Protein 2CWR (pdb70)

Radius of gyration: 12.91 Å; Cα contacts (8 Å, |Δi|>4): 243; chains: 1; bounding box: 27×39×21 Å

Foldseek 3Di:
DWDWDKDWDWDDDFQKIKI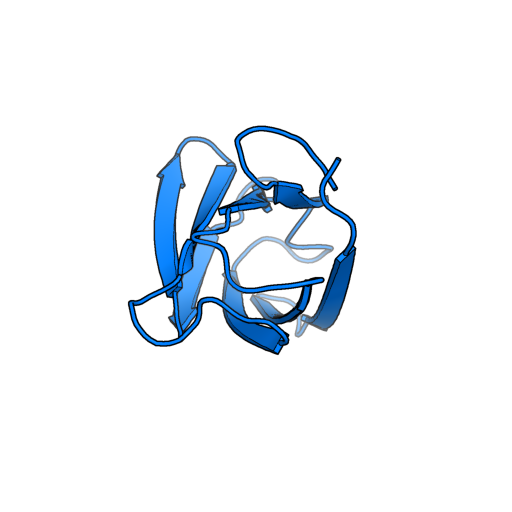KIKIQTPDFAQKKKKWQFDPFKDWDDKDQWDWDDDDRMIMTTGDVVQRDNIGIMMTMMGGGGDDGTDDIFIDGPRHTD

B-factor: mean 21.52, std 11.33, range [7.0, 64.03]

Solvent-accessible surface area: 5316 Å² total; per-residue (Å²): 175,34,71,33,55,46,91,52,142,76,86,71,118,29,77,0,0,47,11,61,2,34,0,54,15,86,23,132,52,101,0,32,0,80,0,75,9,12,107,68,8,80,15,50,50,76,94,29,6,78,73,122,74,46,150,40,114,0,48,0,44,10,34,100,172,7,78,16,73,88,0,67,5,0,0,41,0,60,22,73,171,40,125,0,17,94,97,35,25,6,23,4,120,69,114,99,76

Secondary structure (DSSP, 8-state):
---EEEEEEEEE-SSEEEEEEEEEESS----EEEEEEPTT-EEEEEESEEEEEETTEEEEEE-TT--SSEEEEEEEEE-SSS-SEEEEEEEETTEE-

Nearest PDB structures (foldseek):
  2cwr-assembly1_A  TM=1.010E+00  e=1.292E-18  Pyrococcus furiosus
  2czn-assembly1_A  TM=9.246E-01  e=4.893E-15  Pyrococcus furiosus
  5dhd-assembly1_A  TM=9.610E-01  e=1.415E-11  Thermococcus kodakarensis KOD1
  5dhe-assembly2_B  TM=9.510E-01  e=1.415E-11  Thermococcus kodakarensis KOD1
  2xbd-assembly1_A  TM=7.162E-01  e=1.550E-04  Cellulomonas fimi

InterPro domains:
  IPR001223 Glycoside hydrolase family 18, catalytic domain [PF00704] (1-174)
  IPR001223 Glycoside hydrolase family 18, catalytic domain [PS51910] (1-195)
  IPR001919 Carbohydrate-binding type-2 domain [PF00553] (271-356)
  IPR001919 Carbohydrate-binding type-2 domain [PS51173] (254-361)
  IPR001919 Carbohydrate-binding type-2 domain [SM00637] (265-351)
  IPR008965 CBM2/CBM3, carbohydrate-binding domain superfamily [SSF49384] (264-342)
  IPR011583 Chitinase II/V-like, catalytic domain [SM00636] (1-174)
  IPR012291 CBM2, carbohydrate-binding domain superfamily [G3DSA:2.60.40.290] (261-361)
  IPR017853 Glycoside hydrolase superfamily [SSF51445] (2-218)
  IPR017853 Glycoside hydrolase superfamily [SSF51445] (413-677)
  IPR029070 Chitinase insertion domain superfamily [G3DSA:3.10.50.10] (72-145)
  IPR029070 Chitinase insertion domain superfamily [SSF54556] (71-145)
  IPR052750 Glycosyl Hydrolase 18 Chitinase [PTHR42976] (255-699)

Organism: Pyrococcus furiosus (strain ATCC 43587 / DSM 3638 / JCM 8422 / Vc1) (NCBI:txid186497)

CATH classification: 2.60.40.290

Structure (mmCIF, N/CA/C/O backbone):
data_2CWR
#
_entry.id   2CWR
#
_cell.length_a   48.827
_cell.length_b   48.827
_cell.length_c   84.993
_cell.angle_alpha   90.00
_cell.angle_beta   90.00
_cell.angle_gamma   90.00
#
_symmetry.space_group_name_H-M   'P 43 21 2'
#
loop_
_entity.id
_entity.type
_entity.pdbx_description
1 polymer chitinase
2 water water
#
loop_
_atom_site.group_PDB
_atom_site.id
_atom_site.type_symbol
_atom_site.label_atom_id
_atom_site.label_alt_id
_atom_site.label_comp_id
_atom_site.label_asym_id
_atom_site.label_entity_id
_atom_site.label_seq_id
_atom_site.pdbx_PDB_ins_code
_atom_site.Cartn_x
_atom_site.Cartn_y
_atom_site.Cartn_z
_atom_site.occupancy
_atom_site.B_iso_or_equiv
_atom_site.auth_seq_id
_atom_site.auth_comp_id
_atom_site.auth_asym_id
_atom_site.auth_atom_id
_atom_site.pdbx_PDB_model_num
ATOM 1 N N . PRO A 1 7 ? 3.519 43.925 5.472 1.00 50.60 262 PRO A N 1
ATOM 2 C CA . PRO A 1 7 ? 3.011 42.553 5.699 1.00 46.03 262 PRO A CA 1
ATOM 3 C C . PRO A 1 7 ? 4.139 41.526 5.698 1.00 42.58 262 PRO A C 1
ATOM 4 O O . PRO A 1 7 ? 5.210 41.765 5.140 1.00 43.61 262 PRO A O 1
ATOM 8 N N . VAL A 1 8 ? 3.890 40.382 6.327 1.00 36.66 263 VAL A N 1
ATOM 9 C CA . VAL A 1 8 ? 4.882 39.318 6.401 1.00 30.72 263 VAL A CA 1
ATOM 10 C C . VAL A 1 8 ? 4.876 38.474 5.129 1.00 29.92 263 VAL A C 1
ATOM 11 O O . VAL A 1 8 ? 3.818 38.072 4.643 1.00 29.51 263 VAL A O 1
ATOM 15 N N . SER A 1 9 ? 6.064 38.210 4.594 1.00 24.49 264 SER A N 1
ATOM 16 C CA . SER A 1 9 ? 6.193 37.406 3.387 1.00 22.50 264 SER A CA 1
ATOM 17 C C . SER A 1 9 ? 6.781 36.045 3.726 1.00 22.56 264 SER A C 1
ATOM 18 O O . SER A 1 9 ? 7.591 35.915 4.644 1.00 25.49 264 SER A O 1
ATOM 21 N N . GLY A 1 10 ? 6.369 35.030 2.978 1.00 20.77 265 GLY A N 1
ATOM 22 C CA . GLY A 1 10 ? 6.873 33.694 3.223 1.00 18.49 265 GLY A CA 1
ATOM 23 C C . GLY A 1 10 ? 6.098 32.671 2.426 1.00 17.05 265 GLY A C 1
ATOM 24 O O . GLY A 1 10 ? 5.207 33.019 1.648 1.00 18.46 265 GLY A O 1
ATOM 25 N N . SER A 1 11 ? 6.444 31.404 2.609 1.00 14.02 266 SER A N 1
ATOM 26 C CA . SER A 1 11 ? 5.754 30.337 1.900 1.00 13.50 266 SER A CA 1
ATOM 27 C C . SER A 1 11 ? 5.768 29.055 2.712 1.00 12.49 266 SER A C 1
ATOM 28 O O . SER A 1 11 ? 6.557 28.896 3.644 1.00 14.60 266 SER A O 1
ATOM 31 N N . LEU A 1 12 ? 4.877 28.143 2.353 1.00 10.74 267 LEU A N 1
ATOM 32 C CA . LEU A 1 12 ? 4.801 26.861 3.024 1.00 9.10 267 LEU A CA 1
ATOM 33 C C . LEU A 1 12 ? 4.945 25.768 1.990 1.00 10.30 267 LEU A C 1
ATOM 34 O O . LEU A 1 12 ? 4.398 25.867 0.898 1.00 10.65 267 LEU A O 1
ATOM 39 N N . GLU A 1 13 ? 5.713 24.739 2.321 1.00 8.65 268 GLU A N 1
ATOM 40 C CA . GLU A 1 13 ? 5.836 23.605 1.426 1.00 9.03 268 GLU A CA 1
ATOM 41 C C . GLU A 1 13 ? 5.665 22.360 2.274 1.00 10.38 268 GLU A C 1
ATOM 42 O O . GLU A 1 13 ? 6.025 22.338 3.451 1.00 10.15 268 GLU A O 1
ATOM 48 N N . VAL A 1 14 ? 5.076 21.334 1.686 1.00 9.43 269 VAL A N 1
ATOM 49 C CA . VAL A 1 14 ? 4.870 20.102 2.415 1.00 10.15 269 VAL A CA 1
ATOM 50 C C . VAL A 1 14 ? 5.053 18.909 1.499 1.00 11.92 269 VAL A C 1
ATOM 51 O O . VAL A 1 14 ? 4.589 18.904 0.355 1.00 12.02 269 VAL A O 1
ATOM 55 N N . LYS A 1 15 ? 5.769 17.913 2.008 1.00 10.43 270 LYS A N 1
ATOM 56 C CA . LYS A 1 15 ? 6.028 16.677 1.281 1.00 13.22 270 LYS A CA 1
ATOM 57 C C . LYS A 1 15 ? 5.073 15.650 1.881 1.00 12.83 270 LYS A C 1
ATOM 58 O O . LYS A 1 15 ? 5.040 15.469 3.100 1.00 15.56 270 LYS A O 1
ATOM 64 N N . VAL A 1 16 ? 4.306 14.978 1.030 1.00 11.63 271 VAL A N 1
ATOM 65 C CA . VAL A 1 16 ? 3.335 13.996 1.498 1.00 9.97 271 VAL A CA 1
ATOM 66 C C . VAL A 1 16 ? 3.642 12.573 1.042 1.00 17.11 271 VAL A C 1
ATOM 67 O O . VAL A 1 16 ? 3.995 12.337 -0.113 1.00 17.18 271 VAL A O 1
ATOM 71 N N . ASN A 1 17 ? 3.503 11.631 1.967 1.00 14.14 272 ASN A N 1
ATOM 72 C CA . ASN A 1 17 ? 3.730 10.221 1.686 1.00 18.48 272 ASN A CA 1
ATOM 73 C C . ASN A 1 17 ? 2.543 9.459 2.261 1.00 17.12 272 ASN A C 1
ATOM 74 O O . ASN A 1 17 ? 2.466 9.226 3.468 1.00 17.96 272 ASN A O 1
ATOM 79 N N . ASP A 1 18 ? 1.609 9.089 1.390 1.00 19.18 273 ASP A N 1
ATOM 80 C CA . ASP A 1 18 ? 0.410 8.371 1.811 1.00 19.91 273 ASP A CA 1
ATOM 81 C C . ASP A 1 18 ? 0.566 6.878 1.547 1.00 25.25 273 ASP A C 1
ATOM 82 O O . ASP A 1 18 ? 0.998 6.472 0.469 1.00 23.20 273 ASP A O 1
ATOM 87 N N . TRP A 1 19 ? 0.213 6.064 2.538 1.00 26.67 274 TRP A N 1
ATOM 88 C CA . TRP A 1 19 ? 0.335 4.616 2.411 1.00 31.11 274 TRP A CA 1
ATOM 89 C C . TRP A 1 19 ? -0.984 3.882 2.622 1.00 31.21 274 TRP A C 1
ATOM 90 O O . TRP A 1 19 ? -0.996 2.725 3.043 1.00 36.88 274 TRP A O 1
ATOM 101 N N . GLY A 1 20 ? -2.092 4.558 2.330 1.00 28.35 275 GLY A N 1
ATOM 102 C CA . GLY A 1 20 ? -3.399 3.939 2.480 1.00 26.35 275 GLY A CA 1
ATOM 103 C C . GLY A 1 20 ? -4.134 4.294 3.758 1.00 24.01 275 GLY A C 1
ATOM 104 O O . GLY A 1 20 ? -5.049 5.118 3.748 1.00 24.25 275 GLY A O 1
ATOM 105 N N . SER A 1 21 ? -3.735 3.666 4.859 1.00 20.49 276 SER A N 1
ATOM 106 C CA . SER A 1 21 ? -4.361 3.900 6.156 1.00 24.41 276 SER A CA 1
ATOM 107 C C . SER A 1 21 ? -3.806 5.143 6.841 1.00 22.49 276 SER A C 1
ATOM 108 O O . SER A 1 21 ? -4.365 5.622 7.830 1.00 19.76 276 SER A O 1
ATOM 111 N N . GLY A 1 22 ? -2.701 5.659 6.315 1.00 23.00 277 GLY A N 1
ATOM 112 C CA . GLY A 1 22 ? -2.098 6.838 6.907 1.00 20.82 277 GLY A CA 1
ATOM 113 C C . GLY A 1 22 ? -1.218 7.580 5.927 1.00 22.01 277 GLY A C 1
ATOM 114 O O . GLY A 1 22 ? -1.024 7.133 4.796 1.00 23.05 277 GLY A O 1
ATOM 115 N N . ALA A 1 23 ? -0.681 8.715 6.364 1.00 15.94 278 ALA A N 1
ATOM 116 C CA . ALA A 1 23 ? 0.186 9.518 5.512 1.00 12.39 278 ALA A CA 1
ATOM 117 C C . ALA A 1 23 ? 1.058 10.437 6.356 1.00 12.86 278 ALA A C 1
ATOM 118 O O . ALA A 1 23 ? 0.627 10.927 7.402 1.00 14.15 278 ALA A O 1
ATOM 120 N N . GLU A 1 24 ? 2.287 10.658 5.902 1.00 12.95 279 GLU A N 1
ATOM 121 C CA . GLU A 1 24 ? 3.210 11.534 6.610 1.00 14.26 279 GLU A CA 1
ATOM 122 C C . GLU A 1 24 ? 3.327 12.868 5.888 1.00 13.38 279 GLU A C 1
ATOM 123 O O . GLU A 1 24 ? 3.447 12.917 4.660 1.00 12.61 279 GLU A O 1
ATOM 129 N N . TYR A 1 25 ? 3.290 13.943 6.667 1.00 12.59 280 TYR A N 1
ATOM 130 C CA . TYR A 1 25 ? 3.405 15.291 6.144 1.00 9.47 280 TYR A CA 1
ATOM 131 C C . TYR A 1 25 ? 4.643 15.959 6.732 1.00 11.40 280 TYR A C 1
ATOM 132 O O . TYR A 1 25 ? 4.723 16.187 7.939 1.00 9.84 280 TYR A O 1
ATOM 141 N N . ASP A 1 26 ? 5.613 16.253 5.872 1.00 9.89 281 ASP A N 1
ATOM 142 C CA . ASP A 1 26 ? 6.853 16.909 6.288 1.00 10.01 281 ASP A CA 1
ATOM 143 C C . ASP A 1 26 ? 6.740 18.345 5.805 1.00 10.23 281 ASP A C 1
ATOM 144 O O . ASP A 1 26 ? 6.833 18.614 4.607 1.00 9.77 281 ASP A O 1
ATOM 149 N N . VAL A 1 27 ? 6.536 19.259 6.746 1.00 9.90 282 VAL A N 1
ATOM 150 C CA . VAL A 1 27 ? 6.353 20.667 6.427 1.00 9.72 282 VAL A CA 1
ATOM 151 C C . VAL A 1 27 ? 7.601 21.520 6.600 1.00 10.55 282 VAL A C 1
ATOM 152 O O . VAL A 1 27 ? 8.374 21.325 7.538 1.00 11.21 282 VAL A O 1
ATOM 156 N N . THR A 1 28 ? 7.790 22.459 5.677 1.00 9.30 283 THR A N 1
ATOM 157 C CA . THR A 1 28 ? 8.906 23.393 5.746 1.00 10.57 283 THR A CA 1
ATOM 158 C C . THR A 1 28 ? 8.335 24.781 5.535 1.00 9.72 283 THR A C 1
ATOM 159 O O . THR A 1 28 ? 7.606 25.020 4.572 1.00 11.27 283 THR A O 1
ATOM 163 N N . LEU A 1 29 ? 8.655 25.690 6.449 1.00 11.38 284 LEU A N 1
ATOM 164 C CA . LEU A 1 29 ? 8.176 27.059 6.362 1.00 10.90 284 LEU A CA 1
ATOM 165 C C . LEU A 1 29 ? 9.337 27.964 5.976 1.00 13.19 284 LEU A C 1
ATOM 166 O O . LEU A 1 29 ? 10.359 28.002 6.661 1.00 13.23 284 LEU A O 1
ATOM 171 N N . ASN A 1 30 ? 9.179 28.679 4.870 1.00 13.00 285 ASN A N 1
ATOM 172 C CA . ASN A 1 30 ? 10.209 29.594 4.401 1.00 13.92 285 ASN A CA 1
ATOM 173 C C . ASN A 1 30 ? 9.735 30.991 4.771 1.00 14.99 285 ASN A C 1
ATOM 174 O O . ASN A 1 30 ? 8.942 31.603 4.058 1.00 19.20 285 ASN A O 1
ATOM 179 N N . LEU A 1 31 ? 10.227 31.481 5.904 1.00 15.86 286 LEU A N 1
ATOM 180 C CA . LEU A 1 31 ? 9.833 32.782 6.423 1.00 18.38 286 LEU A CA 1
ATOM 181 C C . LEU A 1 31 ? 10.886 33.867 6.226 1.00 19.66 286 LEU A C 1
ATOM 182 O O . LEU A 1 31 ? 12.068 33.577 6.040 1.00 20.39 286 LEU A O 1
ATOM 187 N N . ASP A 1 32 ? 10.443 35.119 6.283 1.00 22.32 287 ASP A N 1
ATOM 188 C CA . ASP A 1 32 ? 11.338 36.258 6.118 1.00 24.82 287 ASP A CA 1
ATOM 189 C C . ASP A 1 32 ? 11.891 36.706 7.468 1.00 26.68 287 ASP A C 1
ATOM 190 O O . ASP A 1 32 ? 12.364 37.831 7.616 1.00 26.47 287 ASP A O 1
ATOM 195 N N . GLY A 1 33 ? 11.826 35.810 8.450 1.00 24.13 288 GLY A N 1
ATOM 196 C CA . GLY A 1 33 ? 12.320 36.111 9.783 1.00 22.77 288 GLY A CA 1
ATOM 197 C C . GLY A 1 33 ? 11.877 35.046 10.768 1.00 26.01 288 GLY A C 1
ATOM 198 O O . GLY A 1 33 ? 11.435 33.969 10.364 1.00 21.66 288 GLY A O 1
ATOM 199 N N . GLN A 1 34 ? 11.993 35.335 12.059 1.00 22.12 289 GLN A N 1
ATOM 200 C CA . GLN A 1 34 ? 11.587 34.379 13.079 1.00 22.69 289 GLN A CA 1
ATOM 201 C C . GLN A 1 34 ? 10.243 34.781 13.670 1.00 22.36 289 GLN A C 1
ATOM 202 O O . GLN A 1 34 ? 10.051 35.924 14.089 1.00 24.38 289 GLN A O 1
ATOM 208 N N . TYR A 1 35 ? 9.305 33.839 13.688 1.00 18.69 290 TYR A N 1
ATOM 209 C CA . TYR A 1 35 ? 7.975 34.106 14.216 1.00 17.76 290 TYR A CA 1
ATOM 210 C C . TYR A 1 35 ? 7.439 32.928 15.009 1.00 20.42 290 TYR A C 1
ATOM 211 O O . TYR A 1 35 ? 7.877 31.791 14.830 1.00 17.87 290 TYR A O 1
ATOM 220 N N . ASP A 1 36 ? 6.488 33.213 15.888 1.00 19.52 291 ASP A N 1
ATOM 221 C CA . ASP A 1 36 ? 5.838 32.168 16.666 1.00 22.83 291 ASP A CA 1
ATOM 222 C C . ASP A 1 36 ? 4.648 31.875 15.754 1.00 18.65 291 ASP A C 1
ATOM 223 O O . ASP A 1 36 ? 3.512 32.247 16.037 1.00 21.05 291 ASP A O 1
ATOM 228 N N . TRP A 1 37 ? 4.950 31.225 14.634 1.00 16.86 292 TRP A N 1
ATOM 229 C CA . TRP A 1 37 ? 3.975 30.899 13.601 1.00 15.63 292 TRP A CA 1
ATOM 230 C C . TRP A 1 37 ? 2.837 29.957 13.971 1.00 12.98 292 TRP A C 1
ATOM 231 O O . TRP A 1 37 ? 2.816 29.364 15.044 1.00 12.86 292 TRP A O 1
ATOM 242 N N . THR A 1 38 ? 1.891 29.834 13.046 1.00 13.31 293 THR A N 1
ATOM 243 C CA . THR A 1 38 ? 0.732 28.969 13.211 1.00 13.77 293 THR A CA 1
ATOM 244 C C . THR A 1 38 ? 0.431 28.297 11.879 1.00 13.98 293 THR A C 1
ATOM 245 O O . THR A 1 38 ? 0.419 28.956 10.843 1.00 14.38 293 THR A O 1
ATOM 249 N N . VAL A 1 39 ? 0.212 26.987 11.902 1.00 11.91 294 VAL A N 1
ATOM 250 C CA . VAL A 1 39 ? -0.140 26.261 10.686 1.00 8.94 294 VAL A CA 1
ATOM 251 C C . VAL A 1 39 ? -1.440 25.534 10.994 1.00 13.33 294 VAL A C 1
ATOM 252 O O . VAL A 1 39 ? -1.495 24.702 11.902 1.00 11.36 294 VAL A O 1
ATOM 256 N N . LYS A 1 40 ? -2.494 25.883 10.264 1.00 9.99 295 LYS A N 1
ATOM 257 C CA . LYS A 1 40 ? -3.798 25.270 10.478 1.00 10.29 295 LYS A CA 1
ATOM 258 C C . LYS A 1 40 ? -4.017 24.153 9.478 1.00 10.61 295 LYS A C 1
ATOM 259 O O . LYS A 1 40 ? -3.808 24.324 8.279 1.00 12.78 295 LYS A O 1
ATOM 265 N N . VAL A 1 41 ? -4.448 23.006 9.981 1.00 8.79 296 VAL A N 1
ATOM 266 C CA . VAL A 1 41 ? -4.676 21.846 9.140 1.00 11.33 296 VAL A CA 1
ATOM 267 C C . VAL A 1 41 ? -6.118 21.371 9.226 1.00 16.55 296 VAL A C 1
ATOM 268 O O . VAL A 1 41 ? -6.612 21.075 10.310 1.00 16.75 296 VAL A O 1
ATOM 272 N N . LYS A 1 42 ? -6.794 21.314 8.082 1.00 13.27 297 LYS A N 1
ATOM 273 C CA . LYS A 1 42 ? -8.170 20.835 8.054 1.00 15.93 297 LYS A CA 1
ATOM 274 C C . LYS A 1 42 ? -8.088 19.374 7.650 1.00 14.30 297 LYS A C 1
ATOM 275 O O . LYS A 1 42 ? -7.648 19.049 6.546 1.00 13.23 297 LYS A O 1
ATOM 281 N N . LEU A 1 43 ? -8.497 18.497 8.560 1.00 14.21 298 LEU A N 1
ATOM 282 C CA . LEU A 1 43 ? -8.449 17.061 8.331 1.00 14.84 298 LEU A CA 1
ATOM 283 C C . LEU A 1 43 ? -9.617 16.561 7.491 1.00 15.02 298 LEU A C 1
ATOM 284 O O . LEU A 1 43 ? -10.701 17.144 7.504 1.00 16.08 298 LEU A O 1
ATOM 289 N N . ALA A 1 44 ? -9.385 15.481 6.756 1.00 14.86 299 ALA A N 1
ATOM 290 C CA . ALA A 1 44 ? -10.437 14.888 5.943 1.00 17.79 299 ALA A CA 1
ATOM 291 C C . ALA A 1 44 ? -11.376 14.171 6.907 1.00 16.74 299 ALA A C 1
ATOM 292 O O . ALA A 1 44 ? -11.017 13.914 8.058 1.00 14.85 299 ALA A O 1
ATOM 294 N N . PRO A 1 45 ? -12.592 13.836 6.453 1.00 14.10 300 PRO A N 1
ATOM 295 C CA . PRO A 1 45 ? -13.552 13.144 7.317 1.00 15.80 300 PRO A CA 1
ATOM 296 C C . PRO A 1 45 ? -12.963 11.878 7.935 1.00 16.06 300 PRO A C 1
ATOM 297 O O . PRO A 1 45 ? -12.332 11.076 7.243 1.00 16.86 300 PRO A O 1
ATOM 301 N N . GLY A 1 46 ? -13.157 11.714 9.241 1.00 15.40 301 GLY A N 1
ATOM 302 C CA . GLY A 1 46 ? -12.660 10.535 9.930 1.00 16.57 301 GLY A CA 1
ATOM 303 C C . GLY A 1 46 ? -11.159 10.432 10.137 1.00 17.17 301 GLY A C 1
ATOM 304 O O . GLY A 1 46 ? -10.669 9.413 10.628 1.00 16.57 301 GLY A O 1
ATOM 305 N N . ALA A 1 47 ? -10.423 11.476 9.773 1.00 14.99 302 ALA A N 1
ATOM 306 C CA . ALA A 1 47 ? -8.970 11.465 9.928 1.00 16.28 302 ALA A CA 1
ATOM 307 C C . ALA A 1 47 ? -8.534 12.087 11.253 1.00 14.51 302 ALA A C 1
ATOM 308 O O . ALA A 1 47 ? -9.164 13.019 11.750 1.00 17.51 302 ALA A O 1
ATOM 310 N N . THR A 1 48 ? -7.452 11.559 11.816 1.00 15.35 303 THR A N 1
ATOM 311 C CA . THR A 1 48 ? -6.908 12.060 13.077 1.00 17.05 303 THR A CA 1
ATOM 312 C C . THR A 1 48 ? -5.382 12.024 13.034 1.00 15.15 303 THR A C 1
ATOM 313 O O . THR A 1 48 ? -4.793 11.231 12.297 1.00 15.81 303 THR A O 1
ATOM 317 N N . VAL A 1 49 ? -4.744 12.876 13.835 1.00 16.07 304 VAL A N 1
ATOM 318 C CA . VAL A 1 49 ? -3.284 12.930 13.881 1.00 13.47 304 VAL A CA 1
ATOM 319 C C . VAL A 1 49 ? -2.725 11.868 14.828 1.00 16.12 304 VAL A C 1
ATOM 320 O O . VAL A 1 49 ? -3.060 11.839 16.013 1.00 18.12 304 VAL A O 1
ATOM 324 N N . GLY A 1 50 ? -1.875 10.996 14.290 1.00 13.41 305 GLY A N 1
ATOM 325 C CA . GLY A 1 50 ? -1.281 9.929 15.076 1.00 17.17 305 GLY A CA 1
ATOM 326 C C . GLY A 1 50 ? -0.057 10.334 15.879 1.00 17.95 305 GLY A C 1
ATOM 327 O O . GLY A 1 50 ? 0.149 9.847 16.987 1.00 19.37 305 GLY A O 1
ATOM 328 N N . SER A 1 51 ? 0.769 11.207 15.311 1.00 12.89 306 SER A N 1
ATOM 329 C CA . SER A 1 51 ? 1.965 11.684 15.992 1.00 12.31 306 SER A CA 1
ATOM 330 C C . SER A 1 51 ? 2.459 12.928 15.274 1.00 10.09 306 SER A C 1
ATOM 331 O O . SER A 1 51 ? 2.005 13.240 14.169 1.00 11.33 306 SER A O 1
ATOM 334 N N . PHE A 1 52 ? 3.381 13.643 15.908 1.00 9.50 307 PHE A N 1
ATOM 335 C CA . PHE A 1 52 ? 3.936 14.855 15.320 1.00 10.67 307 PHE A CA 1
ATOM 336 C C . PHE A 1 52 ? 5.274 15.167 15.981 1.00 10.79 307 PHE A C 1
ATOM 337 O O . PHE A 1 52 ? 5.619 14.584 17.015 1.00 13.20 307 PHE A O 1
ATOM 345 N N . TRP A 1 53 ? 6.029 16.079 15.380 1.00 10.54 308 TRP A N 1
ATOM 346 C CA . TRP A 1 53 ? 7.331 16.452 15.920 1.00 11.56 308 TRP A CA 1
ATOM 347 C C . TRP A 1 53 ? 7.727 17.876 15.558 1.00 10.66 308 TRP A C 1
ATOM 348 O O . TRP A 1 53 ? 7.265 18.428 14.552 1.00 10.22 308 TRP A O 1
ATOM 359 N N . SER A 1 54 ? 8.582 18.457 16.397 1.00 11.51 309 SER A N 1
ATOM 360 C CA . SER A 1 54 ? 9.094 19.816 16.220 1.00 10.12 309 SER A CA 1
ATOM 361 C C . SER A 1 54 ? 8.017 20.878 16.341 1.00 9.65 309 SER A C 1
ATOM 362 O O . SER A 1 54 ? 8.196 22.011 15.893 1.00 11.52 309 SER A O 1
ATOM 365 N N . ALA A 1 55 ? 6.905 20.515 16.967 1.00 9.70 310 ALA A N 1
ATOM 366 C CA . ALA A 1 55 ? 5.804 21.448 17.136 1.00 9.62 310 ALA A CA 1
ATOM 367 C C . ALA A 1 55 ? 4.868 21.010 18.254 1.00 8.18 310 ALA A C 1
ATOM 368 O O . ALA A 1 55 ? 4.942 19.880 18.740 1.00 12.27 310 ALA A O 1
ATOM 370 N N . ASN A 1 56 ? 4.005 21.931 18.669 1.00 10.41 311 ASN A N 1
ATOM 371 C CA . ASN A 1 56 ? 2.995 21.669 19.687 1.00 7.58 311 ASN A CA 1
ATOM 372 C C . ASN A 1 56 ? 1.702 21.564 18.888 1.00 11.59 311 ASN A C 1
ATOM 373 O O . ASN A 1 56 ? 1.586 22.174 17.823 1.00 10.93 311 ASN A O 1
ATOM 378 N N . LYS A 1 57 ? 0.733 20.807 19.397 1.00 8.85 312 LYS A N 1
ATOM 379 C CA . LYS A 1 57 ? -0.510 20.593 18.667 1.00 10.78 312 LYS A CA 1
ATOM 380 C C . LYS A 1 57 ? -1.766 20.921 19.457 1.00 8.39 312 LYS A C 1
ATOM 381 O O . LYS A 1 57 ? -1.847 20.649 20.649 1.00 11.37 312 LYS A O 1
ATOM 387 N N . GLN A 1 58 ? -2.737 21.512 18.772 1.00 9.88 313 GLN A N 1
ATOM 388 C CA . GLN A 1 58 ? -4.033 21.819 19.361 1.00 7.99 313 GLN A CA 1
ATOM 389 C C . GLN A 1 58 ? -5.011 21.222 18.365 1.00 11.05 313 GLN A C 1
ATOM 390 O O . GLN A 1 58 ? -4.959 21.531 17.176 1.00 12.13 313 GLN A O 1
ATOM 396 N N . GLU A 1 59 ? -5.900 20.364 18.847 1.00 13.02 314 GLU A N 1
ATOM 397 C CA . GLU A 1 59 ? -6.845 19.694 17.969 1.00 17.09 314 GLU A CA 1
ATOM 398 C C . GLU A 1 59 ? -8.290 19.884 18.414 1.00 25.64 314 GLU A C 1
ATOM 399 O O . GLU A 1 59 ? -8.593 19.900 19.610 1.00 18.01 314 GLU A O 1
ATOM 405 N N . GLY A 1 60 ? -9.172 20.043 17.433 1.00 31.18 315 GLY A N 1
ATOM 406 C CA . GLY A 1 60 ? -10.587 20.222 17.701 1.00 39.24 315 GLY A CA 1
ATOM 407 C C . GLY A 1 60 ? -11.389 19.475 16.650 1.00 43.38 315 GLY A C 1
ATOM 408 O O . GLY A 1 60 ? -10.865 18.572 15.995 1.00 46.13 315 GLY A O 1
ATOM 409 N N . ASN A 1 61 ? -12.652 19.849 16.478 1.00 46.48 316 ASN A N 1
ATOM 410 C CA . ASN A 1 61 ? -13.512 19.193 15.495 1.00 46.43 316 ASN A CA 1
ATOM 411 C C . ASN A 1 61 ? -12.988 19.327 14.065 1.00 42.48 316 ASN A C 1
ATOM 412 O O . ASN A 1 61 ? -13.183 20.354 13.416 1.00 43.42 316 ASN A O 1
ATOM 417 N N . GLY A 1 62 ? -12.318 18.283 13.584 1.00 37.82 317 GLY A N 1
ATOM 418 C CA . GLY A 1 62 ? -11.791 18.287 12.229 1.00 32.56 317 GLY A CA 1
ATOM 419 C C . GLY A 1 62 ? -10.702 19.300 11.915 1.00 33.02 317 GLY A C 1
ATOM 420 O O . GLY A 1 62 ? -10.316 19.455 10.757 1.00 27.95 317 GLY A O 1
ATOM 421 N N . TYR A 1 63 ? -10.200 19.990 12.932 1.00 28.22 318 TYR A N 1
ATOM 422 C CA . TYR A 1 63 ? -9.149 20.980 12.724 1.00 27.21 318 TYR A CA 1
ATOM 423 C C . TYR A 1 63 ? -7.963 20.733 13.642 1.00 25.70 318 TYR A C 1
ATOM 424 O O . TYR A 1 63 ? -8.124 20.259 14.765 1.00 28.14 318 TYR A O 1
ATOM 433 N N . VAL A 1 64 ? -6.771 21.050 13.152 1.00 11.78 319 VAL A N 1
ATOM 434 C CA . VAL A 1 64 ? -5.558 20.884 13.938 1.00 11.59 319 VAL A CA 1
ATOM 435 C C . VAL A 1 64 ? -4.720 22.138 13.750 1.00 13.55 319 VAL A C 1
ATOM 436 O O . VAL A 1 64 ? -4.609 22.658 12.640 1.00 14.48 319 VAL A O 1
ATOM 440 N N . ILE A 1 65 ? -4.140 22.628 14.838 1.00 10.23 320 ILE A N 1
ATOM 441 C CA . ILE A 1 65 ? -3.311 23.822 14.780 1.00 8.35 320 ILE A CA 1
ATOM 442 C C . ILE A 1 65 ? -1.932 23.477 15.308 1.00 11.38 320 ILE A C 1
ATOM 443 O O . ILE A 1 65 ? -1.791 23.016 16.439 1.00 11.62 320 ILE A O 1
ATOM 448 N N . PHE A 1 66 ? -0.916 23.691 14.480 1.00 9.70 321 PHE A N 1
ATOM 449 C CA . PHE A 1 66 ? 0.453 23.420 14.884 1.00 9.00 321 PHE A CA 1
ATOM 450 C C . PHE A 1 66 ? 1.179 24.734 15.136 1.00 10.34 321 PHE A C 1
ATOM 451 O O . PHE A 1 66 ? 1.035 25.691 14.376 1.00 12.53 321 PHE A O 1
ATOM 459 N N . THR A 1 67 ? 1.938 24.770 16.224 1.00 8.54 322 THR A N 1
ATOM 460 C CA . THR A 1 67 ? 2.720 25.939 16.601 1.00 9.80 322 THR A CA 1
ATOM 461 C C . THR A 1 67 ? 4.128 25.448 16.919 1.00 10.89 322 THR A C 1
ATOM 462 O O . THR A 1 67 ? 4.325 24.284 17.264 1.00 11.65 322 THR A O 1
ATOM 466 N N . PRO A 1 68 ? 5.128 26.331 16.819 1.00 12.11 323 PRO A N 1
ATOM 467 C CA . PRO A 1 68 ? 6.501 25.908 17.094 1.00 12.11 323 PRO A CA 1
ATOM 468 C C . PRO A 1 68 ? 6.941 25.694 18.526 1.00 12.33 323 PRO A C 1
ATOM 469 O O . PRO A 1 68 ? 6.443 26.332 19.452 1.00 14.14 323 PRO A O 1
ATOM 473 N N . VAL A 1 69 ? 7.879 24.769 18.691 1.00 14.53 324 VAL A N 1
ATOM 474 C CA . VAL A 1 69 ? 8.483 24.543 19.986 1.00 13.33 324 VAL A CA 1
ATOM 475 C C . VAL A 1 69 ? 9.528 25.670 19.989 1.00 13.52 324 VAL A C 1
ATOM 476 O O . VAL A 1 69 ? 9.856 26.209 18.931 1.00 16.95 324 VAL A O 1
ATOM 480 N N . SER A 1 70 ? 10.041 26.028 21.161 1.00 18.31 325 SER A N 1
ATOM 481 C CA . SER A 1 70 ? 10.987 27.141 21.299 1.00 20.20 325 SER A CA 1
ATOM 482 C C . SER A 1 70 ? 12.076 27.368 20.245 1.00 17.47 325 SER A C 1
ATOM 483 O O . SER A 1 70 ? 12.301 28.505 19.834 1.00 21.30 325 SER A O 1
ATOM 486 N N . TRP A 1 71 ? 12.744 26.308 19.806 1.00 17.40 326 TRP A N 1
ATOM 487 C CA . TRP A 1 71 ? 13.837 26.437 18.838 1.00 21.21 326 TRP A CA 1
ATOM 488 C C . TRP A 1 71 ? 13.455 26.417 17.358 1.00 19.89 326 TRP A C 1
ATOM 489 O O . TRP A 1 71 ? 14.314 26.585 16.490 1.00 21.62 326 TRP A O 1
ATOM 500 N N . ASN A 1 72 ? 12.175 26.230 17.068 1.00 17.87 327 ASN A N 1
ATOM 501 C CA . ASN A 1 72 ? 11.717 26.111 15.688 1.00 15.04 327 ASN A CA 1
ATOM 502 C C . ASN A 1 72 ? 10.935 27.316 15.159 1.00 15.89 327 ASN A C 1
ATOM 503 O O . ASN A 1 72 ? 9.889 27.145 14.534 1.00 16.48 327 ASN A O 1
ATOM 508 N N . LYS A 1 73 ? 11.441 28.529 15.373 1.00 17.75 328 LYS A N 1
ATOM 509 C CA . LYS A 1 73 ? 10.717 29.714 14.919 1.00 18.01 328 LYS A CA 1
ATOM 510 C C . LYS A 1 73 ? 11.142 30.304 13.572 1.00 15.77 328 LYS A C 1
ATOM 511 O O . LYS A 1 73 ? 10.626 31.344 13.161 1.00 19.56 328 LYS A O 1
ATOM 517 N N . GLY A 1 74 ? 12.063 29.640 12.882 1.00 16.44 329 GLY A N 1
ATOM 518 C CA . GLY A 1 74 ? 12.493 30.132 11.583 1.00 17.59 329 GLY A CA 1
ATOM 519 C C . GLY A 1 74 ? 13.914 30.659 11.571 1.00 23.04 329 GLY A C 1
ATOM 520 O O . GLY A 1 74 ? 14.644 30.47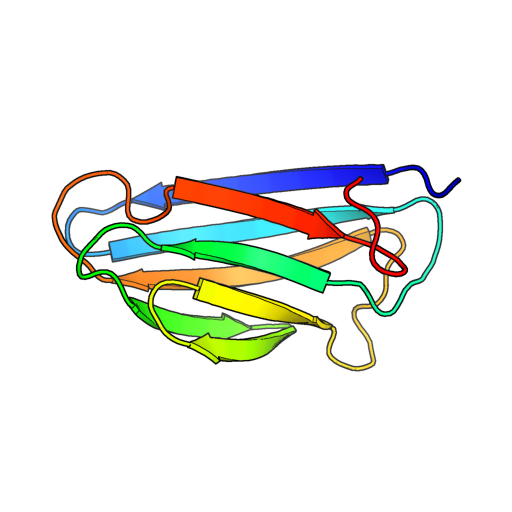3 12.543 1.00 20.93 329 GLY A O 1
ATOM 521 N N . PRO A 1 75 ? 14.336 31.337 10.490 1.00 22.55 330 PRO A N 1
ATOM 522 C CA . PRO A 1 75 ? 13.559 31.638 9.280 1.00 21.50 330 PRO A CA 1
ATOM 523 C C . PRO A 1 75 ? 13.106 30.419 8.473 1.00 18.16 330 PRO A C 1
ATOM 524 O O . PRO A 1 75 ? 12.137 30.498 7.719 1.00 22.35 330 PRO A O 1
ATOM 528 N N . THR A 1 76 ? 13.812 29.302 8.617 1.00 18.69 331 THR A N 1
ATOM 529 C CA . THR A 1 76 ? 13.440 28.077 7.912 1.00 19.40 331 THR A CA 1
ATOM 530 C C . THR A 1 76 ? 13.034 27.034 8.944 1.00 21.52 331 THR A C 1
ATOM 531 O O . THR A 1 76 ? 13.873 26.302 9.467 1.00 25.01 331 THR A O 1
ATOM 535 N N . ALA A 1 77 ? 11.743 26.974 9.242 1.00 16.22 332 ALA A N 1
ATOM 536 C CA . ALA A 1 77 ? 11.250 26.022 10.226 1.00 13.27 332 ALA A CA 1
ATOM 537 C C . ALA A 1 77 ? 10.765 24.747 9.560 1.00 16.83 332 ALA 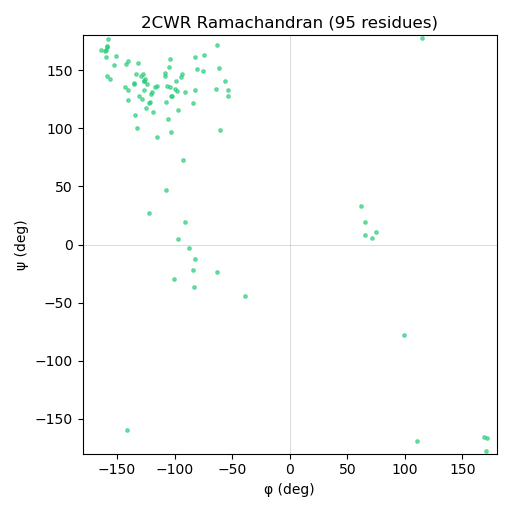A C 1
ATOM 538 O O . ALA A 1 77 ? 10.217 24.779 8.460 1.00 15.89 332 ALA A O 1
ATOM 540 N N . THR A 1 78 ? 10.982 23.623 10.233 1.00 12.70 333 THR A N 1
ATOM 541 C CA . THR A 1 78 ? 10.547 22.334 9.717 1.00 10.16 333 THR A CA 1
ATOM 542 C C . THR A 1 78 ? 9.889 21.532 10.830 1.00 12.24 333 THR A C 1
ATOM 543 O O . THR A 1 78 ? 10.349 21.530 11.973 1.00 12.19 333 THR A O 1
ATOM 547 N N . PHE A 1 79 ? 8.794 20.863 10.493 1.00 12.03 334 PHE A N 1
ATOM 548 C CA . PHE A 1 79 ? 8.086 20.037 11.457 1.00 9.07 334 PHE A CA 1
ATOM 549 C C . PHE A 1 79 ? 7.264 19.055 10.643 1.00 10.26 334 PHE A C 1
ATOM 550 O O . PHE A 1 79 ? 7.180 19.170 9.414 1.00 9.17 334 PHE A O 1
ATOM 558 N N . GLY A 1 80 ? 6.675 18.075 11.309 1.00 7.96 335 GLY A N 1
ATOM 559 C CA . GLY A 1 80 ? 5.892 17.108 10.573 1.00 7.00 335 GLY A CA 1
ATOM 560 C C . GLY A 1 80 ? 4.894 16.374 11.434 1.00 7.35 335 GLY A C 1
ATOM 561 O O . GLY A 1 80 ? 4.916 16.471 12.660 1.00 8.64 335 GLY A O 1
ATOM 562 N N . PHE A 1 81 ? 4.014 15.631 10.778 1.00 8.42 336 PHE A N 1
ATOM 563 C CA . PHE A 1 81 ? 2.998 14.876 11.487 1.00 9.20 336 PHE A CA 1
ATOM 564 C C . PHE A 1 81 ? 2.474 13.756 10.613 1.00 9.15 336 PHE A C 1
ATOM 565 O O . PHE A 1 81 ? 2.653 13.762 9.393 1.00 10.25 336 PHE A O 1
ATOM 573 N N . ILE A 1 82 ? 1.845 12.782 11.256 1.00 10.04 337 ILE A N 1
ATOM 574 C CA . ILE A 1 82 ? 1.279 11.638 10.561 1.00 12.96 337 ILE A CA 1
ATOM 575 C C . ILE A 1 82 ? -0.221 11.664 10.794 1.00 11.66 337 ILE A C 1
ATOM 576 O O . ILE A 1 82 ? -0.683 11.918 11.907 1.00 13.64 337 ILE A O 1
ATOM 581 N N . VAL A 1 83 ? -0.981 11.428 9.733 1.00 13.43 338 VAL A N 1
ATOM 582 C CA . VAL A 1 83 ? -2.430 11.435 9.832 1.00 14.43 338 VAL A CA 1
ATOM 583 C C . VAL A 1 83 ? -2.975 10.075 9.440 1.00 13.35 338 VAL A C 1
ATOM 584 O O . VAL A 1 83 ? -2.594 9.516 8.410 1.00 14.96 338 VAL A O 1
ATOM 588 N N . ASN A 1 84 ? -3.858 9.544 10.274 1.00 12.72 339 ASN A N 1
ATOM 589 C CA . ASN A 1 84 ? -4.475 8.253 10.010 1.00 16.15 339 ASN A CA 1
ATOM 590 C C . ASN A 1 84 ? -5.924 8.509 9.641 1.00 16.93 339 ASN A C 1
ATOM 591 O O . ASN A 1 84 ? -6.552 9.423 10.169 1.00 18.20 339 ASN A O 1
ATOM 596 N N . GLY A 1 85 ? -6.461 7.710 8.727 1.00 17.07 340 GLY A N 1
ATOM 597 C CA . GLY A 1 85 ? -7.842 7.909 8.343 1.00 17.72 340 GLY A CA 1
ATOM 598 C C . GLY A 1 85 ? -8.269 7.082 7.152 1.00 15.57 340 GLY A C 1
ATOM 599 O O . GLY A 1 85 ? -7.564 6.159 6.741 1.00 15.87 340 GLY A O 1
ATOM 600 N N . PRO A 1 86 ? -9.432 7.403 6.572 1.00 17.13 341 PRO A N 1
ATOM 601 C CA . PRO A 1 86 ? -9.968 6.685 5.411 1.00 15.26 341 PRO A CA 1
ATOM 602 C C . PRO A 1 86 ? -9.041 6.784 4.205 1.00 18.10 341 PRO A C 1
ATOM 603 O O . PRO A 1 86 ? -8.302 7.757 4.061 1.00 17.02 341 PRO A O 1
ATOM 607 N N . GLN A 1 87 ? -9.081 5.771 3.345 1.00 16.79 342 GLN A N 1
ATOM 608 C CA . GLN A 1 87 ? -8.271 5.772 2.131 1.00 17.48 342 GLN A CA 1
ATOM 609 C C . GLN A 1 87 ? -8.626 7.049 1.370 1.00 16.76 342 GLN A C 1
ATOM 610 O O . GLN A 1 87 ? -9.790 7.448 1.330 1.00 18.64 342 GLN A O 1
ATOM 616 N N . GLY A 1 88 ? -7.623 7.681 0.771 1.00 15.42 343 GLY A N 1
ATOM 617 C CA . GLY A 1 88 ? -7.841 8.926 0.055 1.00 14.83 343 GLY A CA 1
ATOM 618 C C . GLY A 1 88 ? -7.081 10.014 0.798 1.00 13.80 343 GLY A C 1
ATOM 619 O O . GLY A 1 88 ? -6.487 9.735 1.839 1.00 17.69 343 GLY A O 1
ATOM 620 N N . ASP A 1 89 ? -7.092 11.242 0.287 1.00 16.72 344 ASP A N 1
ATOM 621 C CA . ASP A 1 89 ? -6.373 12.331 0.951 1.00 14.63 344 ASP A CA 1
ATOM 622 C C . ASP A 1 89 ? -6.788 12.444 2.414 1.00 19.92 344 ASP A C 1
ATOM 623 O O . ASP A 1 89 ? -7.977 12.524 2.726 1.00 17.10 344 ASP A O 1
ATOM 628 N N . LYS A 1 90 ? -5.796 12.452 3.302 1.00 18.08 345 LYS A N 1
ATOM 629 C CA . LYS A 1 90 ? -6.030 12.535 4.741 1.00 17.42 345 LYS A CA 1
ATOM 630 C C . LYS A 1 90 ? -6.218 13.971 5.212 1.00 15.04 345 LYS A C 1
ATOM 631 O O . LYS A 1 90 ? -6.795 14.218 6.272 1.00 14.32 345 LYS A O 1
ATOM 637 N N . VAL A 1 91 ? -5.716 14.914 4.421 1.00 15.80 346 VAL A N 1
ATOM 638 C CA . VAL A 1 91 ? -5.802 16.330 4.752 1.00 15.97 346 VAL A CA 1
ATOM 639 C C . VAL A 1 91 ? -6.414 17.115 3.599 1.00 18.04 346 VAL A C 1
ATOM 640 O O . VAL A 1 91 ? -6.133 16.838 2.434 1.00 18.83 346 VAL A O 1
ATOM 644 N N . GLU A 1 92 ? -7.251 18.094 3.927 1.00 15.96 347 GLU A N 1
ATOM 645 C CA . GLU A 1 92 ? -7.908 18.905 2.907 1.00 18.19 347 GLU A CA 1
ATOM 646 C C . GLU A 1 92 ? -7.222 20.247 2.716 1.00 15.75 347 GLU A C 1
ATOM 647 O O . GLU A 1 92 ? -7.243 20.816 1.622 1.00 16.65 347 GLU A O 1
ATOM 653 N N . GLU A 1 93 ? -6.613 20.753 3.781 1.00 15.59 348 GLU A N 1
ATOM 654 C CA . GLU A 1 93 ? -5.943 22.040 3.703 1.00 15.26 348 GLU A CA 1
ATOM 655 C C . GLU A 1 93 ? -4.852 22.202 4.753 1.00 14.51 348 GLU A C 1
ATOM 656 O O . GLU A 1 93 ? -4.991 21.746 5.886 1.00 13.39 348 GLU A O 1
ATOM 662 N N . ILE A 1 94 ? -3.763 22.848 4.353 1.00 10.40 349 ILE A N 1
ATOM 663 C CA . ILE A 1 94 ? -2.644 23.125 5.249 1.00 10.35 349 ILE A CA 1
ATOM 664 C C . ILE A 1 94 ? -2.316 24.581 4.975 1.00 14.65 349 ILE A C 1
ATOM 665 O O . ILE A 1 94 ? -1.830 24.928 3.893 1.00 14.02 349 ILE A O 1
ATOM 670 N N . THR A 1 95 ? -2.587 25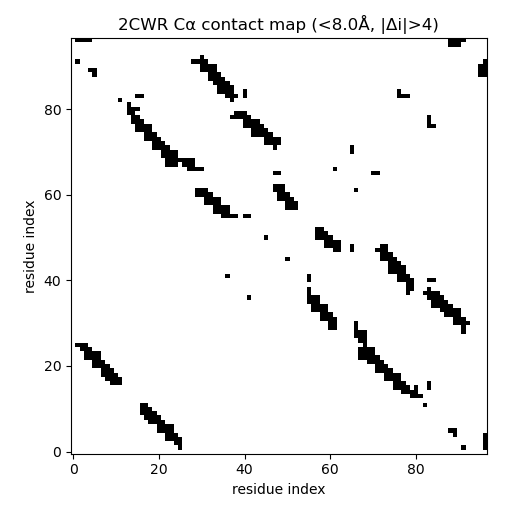.434 5.957 1.00 12.25 350 THR A N 1
ATOM 671 C CA . THR A 1 95 ? -2.396 26.867 5.781 1.00 13.60 350 THR A CA 1
ATOM 672 C C . THR A 1 95 ? -1.529 27.548 6.827 1.00 11.45 350 THR A C 1
ATOM 673 O O . THR A 1 95 ? -1.719 27.357 8.026 1.00 14.09 350 THR A O 1
ATOM 677 N N . LEU A 1 96 ? -0.592 28.363 6.356 1.00 10.20 351 LEU A N 1
ATOM 678 C CA . LEU A 1 96 ? 0.313 29.096 7.232 1.00 10.73 351 LEU A CA 1
ATOM 679 C C . LEU A 1 96 ? -0.242 30.474 7.586 1.00 14.49 351 LEU A C 1
ATOM 680 O O . LEU A 1 96 ? -0.685 31.220 6.710 1.00 15.22 351 LEU A O 1
ATOM 685 N N . GLU A 1 97 ? -0.218 30.796 8.876 1.00 16.25 352 GLU A N 1
ATOM 686 C CA . GLU A 1 97 ? -0.685 32.089 9.364 1.00 19.05 352 GLU A CA 1
ATOM 687 C C . GLU A 1 97 ? 0.380 32.697 10.268 1.00 22.14 352 GLU A C 1
ATOM 688 O O . GLU A 1 97 ? 1.086 31.986 10.989 1.00 22.66 352 GLU A O 1
ATOM 694 N N . ILE A 1 98 ? 0.501 34.016 10.215 1.00 20.62 353 ILE A N 1
ATOM 695 C CA . ILE A 1 98 ? 1.455 34.734 11.048 1.00 28.34 353 ILE A CA 1
ATOM 696 C C . ILE A 1 98 ? 0.773 36.013 11.506 1.00 31.80 353 ILE A C 1
ATOM 697 O O . ILE A 1 98 ? 0.286 36.793 10.685 1.00 30.29 353 ILE A O 1
ATOM 702 N N . ASN A 1 99 ? 0.724 36.213 12.820 1.00 34.61 354 ASN A N 1
ATOM 703 C CA . ASN A 1 99 ? 0.080 37.392 13.385 1.00 38.19 354 ASN A CA 1
ATOM 704 C C . ASN A 1 99 ? -1.401 37.380 13.013 1.00 36.30 354 ASN A C 1
ATOM 705 O O . ASN A 1 99 ? -2.011 38.426 12.802 1.00 36.89 354 ASN A O 1
ATOM 710 N N . GLY 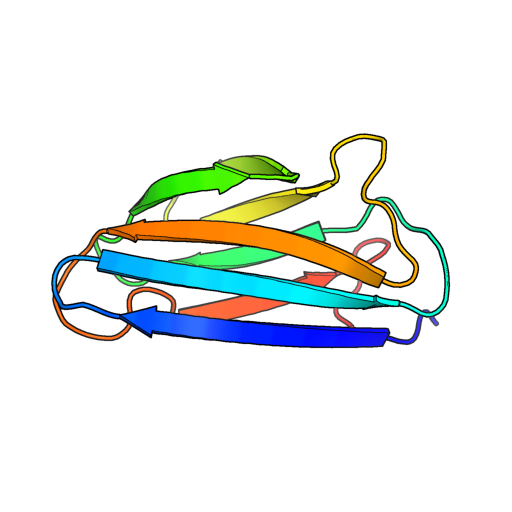A 1 100 ? -1.964 36.178 12.923 1.00 34.17 355 GLY A N 1
ATOM 711 C CA . GLY A 1 100 ? -3.369 36.029 12.590 1.00 35.34 355 GLY A CA 1
ATOM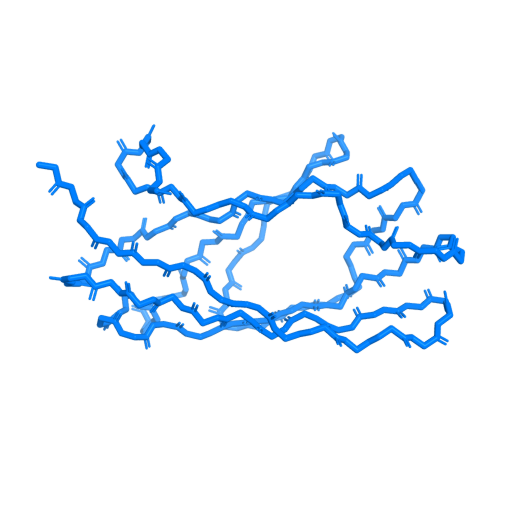 712 C C . GLY A 1 100 ? -3.718 36.268 11.134 1.00 36.13 355 GLY A C 1
ATOM 713 O O . GLY A 1 100 ? -4.895 36.363 10.788 1.00 36.73 355 GLY A O 1
ATOM 714 N N . GLN A 1 101 ? -2.707 36.361 10.275 1.00 30.29 356 GLN A N 1
ATOM 715 C CA . GLN A 1 101 ? -2.945 36.596 8.854 1.00 31.09 356 GLN A CA 1
ATOM 716 C C 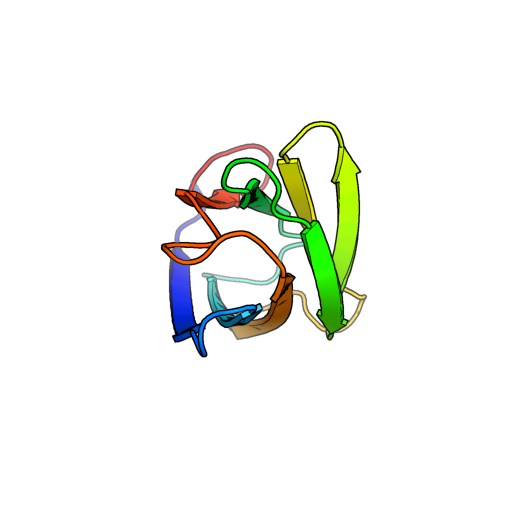. GLN A 1 101 ? -2.386 35.484 7.972 1.00 24.91 356 GLN A C 1
ATOM 717 O 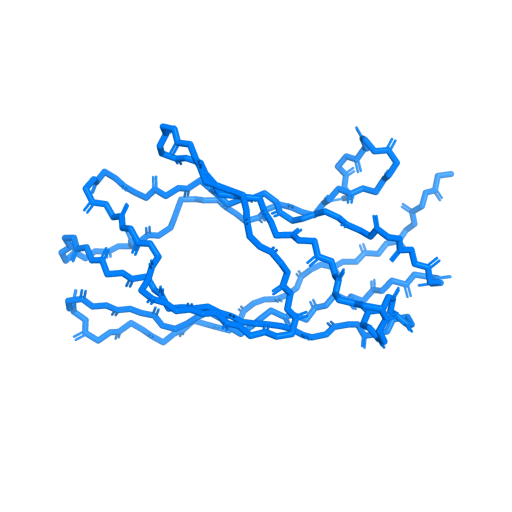O . GLN A 1 101 ? -1.222 35.103 8.100 1.00 24.43 356 GLN A O 1
ATOM 723 N N . VAL A 1 102 ? -3.222 34.971 7.074 1.00 24.44 357 VAL A N 1
ATOM 724 C CA . VAL A 1 102 ? -2.806 33.913 6.160 1.00 20.40 357 VAL A CA 1
ATOM 725 C C . VAL A 1 102 ? -1.710 34.427 5.236 1.00 20.50 357 VAL A C 1
ATOM 726 O O . VAL A 1 102 ? -1.816 35.521 4.676 1.00 19.83 357 VAL A O 1
ATOM 730 N N . ILE A 1 103 ? -0.658 33.633 5.078 1.00 16.08 358 ILE A N 1
ATOM 731 C CA . ILE A 1 103 ? 0.455 34.007 4.221 1.00 25.74 358 ILE A CA 1
ATOM 732 C C . ILE A 1 103 ? 0.166 33.574 2.790 1.00 28.73 358 ILE A C 1
ATOM 733 O O . ILE A 1 103 ? -0.233 32.405 2.595 1.00 30.50 358 ILE A O 1
#

Sequence (97 aa):
PVSGSLEVKVNDWGSGAEYDVTLNLDGQYDWTVKVKLAPGATVGSFWSANKQEGNGYVIFTPVSWNKGPTATFGFIVNGPQGDKVEEITLEINGQVI